Protein AF-A0A7V2RT53-F1 (afdb_monomer)

Solvent-accessible surface area (backbone atoms only — not comparable to full-atom values): 4173 Å² total; per-residue (Å²): 137,89,85,74,51,71,84,58,63,90,92,54,76,88,71,72,70,45,76,41,36,33,92,74,72,73,42,82,89,47,71,51,80,41,31,67,35,92,66,36,79,83,43,42,66,67,50,49,53,53,50,29,52,67,62,68,65,49,90,78,64,85,129

Nearest PDB structures (foldseek):
  3dme-assembly1_B  TM=9.364E-01  e=4.715E-04  Bordetella pertussis

Radius of gyration: 13.59 Å; Cα contacts (8 Å, |Δi|>4): 67; chains: 1; bounding box: 36×30×27 Å

Secondary structure (DSSP, 8-state):
------SS-TTSPPPPPEEE-HHHH--TT--EEE---TTTTTTHHHHHHHHHHHTT--SS---

pLDDT: mean 92.47, std 11.3, range [51.66, 98.56]

Structure (mmCIF, N/CA/C/O backbone):
data_AF-A0A7V2RT53-F1
#
_entry.id   AF-A0A7V2RT53-F1
#
loop_
_atom_site.group_PDB
_atom_site.id
_atom_site.type_symbol
_atom_site.label_atom_id
_atom_site.label_alt_id
_atom_site.label_comp_id
_atom_site.label_asym_id
_atom_site.label_entity_id
_atom_site.label_seq_id
_atom_site.pdbx_PDB_ins_code
_atom_site.Cartn_x
_atom_site.Cartn_y
_atom_site.Cartn_z
_atom_site.occupancy
_atom_site.B_iso_or_equiv
_atom_site.auth_seq_id
_atom_site.auth_comp_id
_atom_site.auth_asym_id
_atom_site.auth_atom_id
_atom_site.pdbx_PDB_model_num
ATOM 1 N N . ALA A 1 1 ? 23.165 7.946 -3.693 1.00 78.38 1 ALA A N 1
ATOM 2 C CA . ALA A 1 1 ? 22.234 7.138 -4.514 1.00 78.38 1 ALA A CA 1
ATOM 3 C C . ALA A 1 1 ? 21.029 6.735 -3.660 1.00 78.38 1 ALA A C 1
ATOM 5 O O . ALA A 1 1 ? 21.188 6.678 -2.447 1.00 78.38 1 ALA A O 1
ATOM 6 N N . GLY A 1 2 ? 19.849 6.505 -4.253 1.00 91.44 2 GLY A N 1
ATOM 7 C CA . GLY A 1 2 ? 18.641 6.054 -3.536 1.00 91.44 2 GLY A CA 1
ATOM 8 C C . GLY A 1 2 ? 18.469 4.528 -3.553 1.00 91.44 2 GLY A C 1
ATOM 9 O O . GLY A 1 2 ? 18.968 3.871 -4.464 1.00 91.44 2 GLY A O 1
ATOM 10 N N . ILE A 1 3 ? 17.751 3.976 -2.568 1.00 93.50 3 ILE A N 1
ATOM 11 C CA . ILE A 1 3 ? 17.445 2.537 -2.441 1.00 93.50 3 ILE A CA 1
ATOM 12 C C . ILE A 1 3 ? 15.934 2.328 -2.620 1.00 93.50 3 ILE A C 1
ATOM 14 O O . ILE A 1 3 ? 15.134 3.072 -2.057 1.00 93.50 3 ILE A O 1
ATOM 18 N N . ARG A 1 4 ? 15.536 1.328 -3.418 1.00 94.12 4 ARG A N 1
ATOM 19 C CA . ARG A 1 4 ? 14.125 0.970 -3.658 1.00 94.12 4 ARG A CA 1
ATOM 20 C C . ARG A 1 4 ? 13.672 -0.1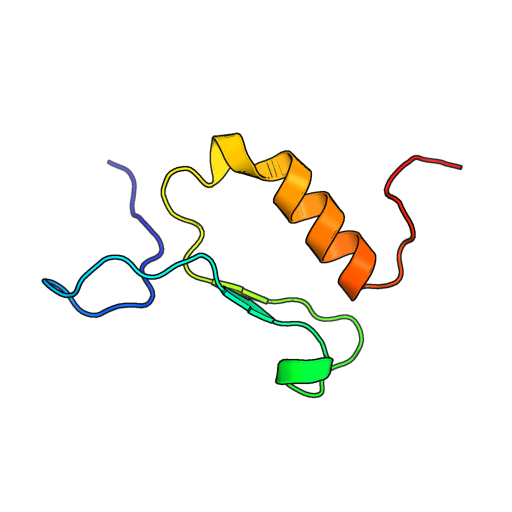01 -2.650 1.00 94.12 4 ARG A C 1
ATOM 22 O O . ARG A 1 4 ? 14.370 -1.109 -2.531 1.00 94.12 4 ARG A O 1
ATOM 29 N N . PRO A 1 5 ? 12.518 0.054 -1.978 1.00 95.81 5 PRO A N 1
ATOM 30 C CA . PRO A 1 5 ? 11.993 -0.961 -1.066 1.00 95.81 5 PRO A CA 1
ATOM 31 C C . PRO A 1 5 ? 11.330 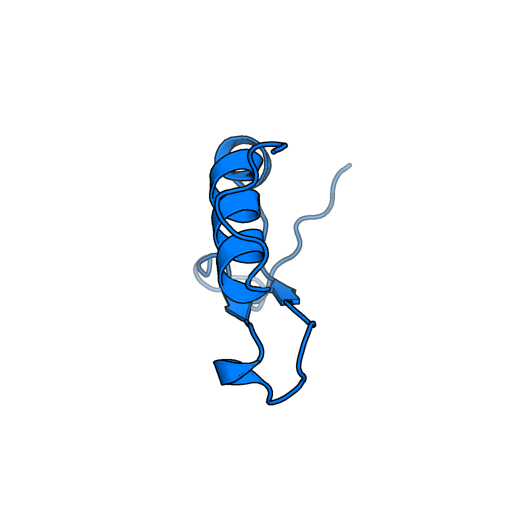-2.095 -1.863 1.00 95.81 5 PRO A C 1
ATOM 33 O O . PRO A 1 5 ? 10.144 -2.035 -2.165 1.00 95.81 5 PRO A O 1
ATOM 36 N N . LYS A 1 6 ? 12.097 -3.114 -2.256 1.00 95.38 6 LYS A N 1
ATOM 37 C CA . LYS A 1 6 ? 11.603 -4.276 -3.015 1.00 95.38 6 LYS A CA 1
ATOM 38 C C . LYS A 1 6 ? 11.048 -5.355 -2.080 1.00 95.38 6 LYS A C 1
ATOM 40 O O . LYS A 1 6 ? 11.603 -5.587 -1.012 1.00 95.38 6 LYS A O 1
ATOM 45 N N . ILE A 1 7 ? 10.002 -6.053 -2.524 1.00 96.94 7 ILE A N 1
ATOM 46 C CA . ILE A 1 7 ? 9.432 -7.243 -1.852 1.00 96.94 7 ILE A CA 1
ATOM 47 C C . ILE A 1 7 ? 9.635 -8.534 -2.649 1.00 96.94 7 ILE A C 1
ATOM 49 O O . ILE A 1 7 ? 9.065 -9.572 -2.328 1.00 96.94 7 ILE A O 1
ATOM 53 N N . VAL A 1 8 ? 10.441 -8.463 -3.704 1.00 96.69 8 VAL A N 1
ATOM 54 C CA . VAL A 1 8 ? 10.767 -9.594 -4.570 1.00 96.69 8 VAL A CA 1
ATOM 55 C C . VAL A 1 8 ? 12.276 -9.822 -4.591 1.00 96.69 8 VAL A C 1
ATOM 57 O O . VAL A 1 8 ? 13.036 -8.860 -4.423 1.00 96.69 8 VAL A O 1
ATOM 60 N N . PRO A 1 9 ? 12.729 -11.069 -4.815 1.00 95.88 9 PRO A N 1
ATOM 61 C CA . PRO A 1 9 ? 14.144 -11.363 -4.990 1.00 95.88 9 PRO A CA 1
ATOM 62 C C . PRO A 1 9 ? 14.764 -10.611 -6.181 1.00 95.88 9 PRO A C 1
ATOM 64 O O . PRO A 1 9 ? 14.056 -10.242 -7.125 1.00 95.88 9 PRO A O 1
ATOM 67 N N . PRO A 1 10 ? 16.096 -10.428 -6.195 1.00 94.12 10 PRO A N 1
ATOM 68 C CA . PRO A 1 10 ? 16.802 -9.924 -7.367 1.00 94.12 10 PRO A CA 1
ATOM 69 C C . PRO A 1 10 ? 16.487 -10.748 -8.625 1.00 94.12 10 PRO A C 1
ATOM 71 O O . PRO A 1 10 ? 16.502 -11.975 -8.590 1.00 94.12 10 PRO A O 1
ATOM 74 N N . GLY A 1 11 ? 16.209 -10.069 -9.739 1.00 93.81 11 GLY A N 1
ATOM 75 C CA . GLY A 1 11 ? 15.908 -10.703 -11.029 1.00 93.81 11 GLY A CA 1
ATOM 76 C C . GLY A 1 11 ? 14.462 -11.1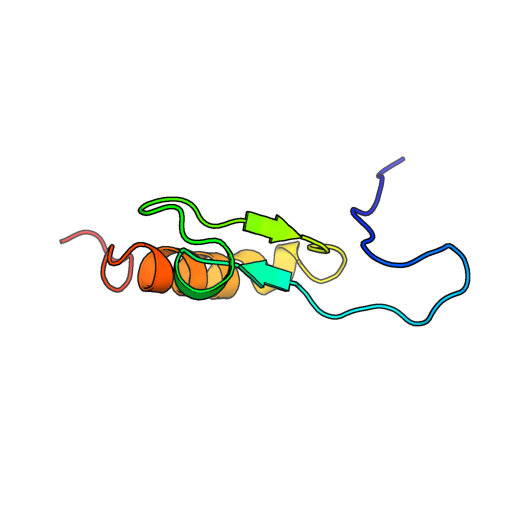79 -11.210 1.00 93.81 11 GLY A C 1
ATOM 77 O O . GLY A 1 11 ? 14.090 -11.533 -12.326 1.00 93.81 11 GLY A O 1
ATOM 78 N N . ALA A 1 12 ? 13.631 -11.151 -10.165 1.00 96.06 12 ALA A N 1
ATOM 79 C CA . ALA A 1 12 ? 12.205 -11.441 -10.292 1.00 96.06 12 ALA A CA 1
ATOM 80 C C . ALA A 1 12 ? 11.435 -10.262 -10.929 1.00 96.06 12 ALA A C 1
ATOM 82 O O . ALA A 1 12 ? 11.873 -9.108 -10.816 1.00 96.06 12 ALA A O 1
ATOM 83 N N . PRO A 1 13 ? 10.274 -10.517 -11.569 1.00 95.06 13 PRO A N 1
ATOM 84 C CA . PRO A 1 13 ? 9.386 -9.453 -12.029 1.00 95.06 13 PRO A CA 1
ATOM 85 C C . PRO A 1 13 ? 9.004 -8.496 -10.886 1.00 95.06 13 PRO A C 1
ATOM 87 O O . PRO A 1 13 ? 8.862 -8.947 -9.745 1.00 95.06 13 PRO A O 1
ATOM 90 N N . PRO A 1 14 ? 8.817 -7.191 -11.160 1.00 90.44 14 PRO A N 1
ATOM 91 C CA . PRO A 1 14 ? 8.319 -6.254 -10.158 1.00 90.44 14 PRO A CA 1
ATOM 92 C C . PRO A 1 14 ? 6.981 -6.722 -9.577 1.00 90.44 14 PRO A C 1
ATOM 94 O O . PRO A 1 14 ? 6.100 -7.154 -10.319 1.00 90.44 14 PRO A O 1
ATOM 97 N N . ALA A 1 15 ? 6.839 -6.622 -8.258 1.00 94.81 15 ALA A N 1
ATOM 98 C CA . ALA A 1 15 ? 5.557 -6.812 -7.593 1.00 94.81 15 ALA A CA 1
ATOM 99 C C . ALA A 1 15 ? 4.797 -5.486 -7.510 1.00 94.81 15 ALA A C 1
ATOM 101 O O . ALA A 1 15 ? 5.396 -4.411 -7.559 1.00 94.81 15 ALA A O 1
ATOM 102 N N . ASP A 1 16 ? 3.481 -5.587 -7.356 1.00 96.12 16 ASP A N 1
ATOM 103 C CA . ASP A 1 16 ? 2.637 -4.436 -7.060 1.00 96.12 16 ASP A CA 1
ATOM 104 C C . ASP A 1 16 ? 2.872 -3.924 -5.625 1.00 96.12 16 ASP A C 1
ATOM 106 O O . ASP A 1 16 ? 3.493 -4.597 -4.790 1.00 96.12 16 ASP A O 1
ATOM 110 N N . PHE A 1 17 ? 2.362 -2.732 -5.324 1.00 97.31 17 PHE A N 1
ATOM 111 C CA . PHE A 1 17 ? 2.356 -2.205 -3.963 1.00 97.31 17 PHE A CA 1
ATOM 1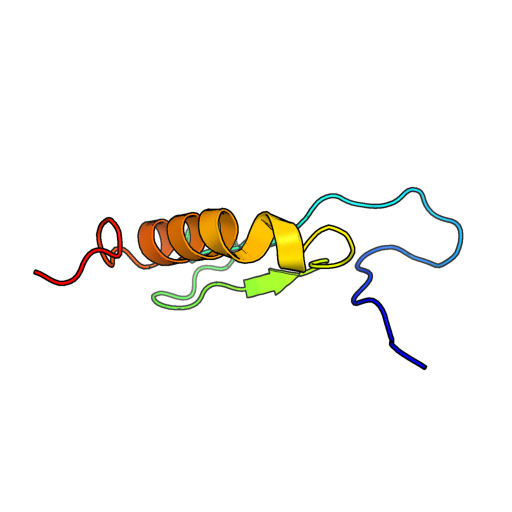12 C C . PHE A 1 17 ? 1.503 -3.095 -3.060 1.00 97.31 17 PHE A C 1
ATOM 114 O O . PHE A 1 17 ? 0.358 -3.420 -3.375 1.00 97.31 17 PHE A O 1
ATOM 121 N N . LEU A 1 18 ? 2.039 -3.453 -1.895 1.00 97.62 18 LEU A N 1
ATOM 122 C CA . LEU A 1 18 ? 1.327 -4.266 -0.919 1.00 97.62 18 LEU A CA 1
ATOM 123 C C . LEU A 1 18 ? 0.898 -3.393 0.260 1.00 97.62 18 LEU A C 1
ATOM 125 O O . LEU A 1 18 ? 1.727 -2.912 1.032 1.00 97.62 18 LEU A O 1
ATOM 129 N N . VAL A 1 19 ? -0.416 -3.220 0.404 1.00 97.94 19 VAL A N 1
ATOM 130 C CA . VAL A 1 19 ? -1.036 -2.515 1.530 1.00 97.94 19 VAL A CA 1
ATOM 131 C C . VAL A 1 19 ? -1.811 -3.520 2.366 1.00 97.94 19 VAL A C 1
ATOM 133 O O . VAL A 1 19 ? -2.779 -4.107 1.881 1.00 97.94 19 VAL A O 1
ATOM 136 N N . GLN A 1 20 ? -1.400 -3.715 3.615 1.00 98.19 20 GLN A N 1
ATOM 137 C CA . GLN A 1 20 ? -2.045 -4.652 4.534 1.00 98.19 20 GLN A CA 1
ATOM 138 C C . GLN A 1 20 ? -2.663 -3.890 5.700 1.00 98.19 20 GLN A C 1
ATOM 140 O O . GLN A 1 20 ? -1.950 -3.155 6.375 1.00 98.19 20 GLN A O 1
ATOM 145 N N . GLY A 1 21 ? -3.967 -4.058 5.919 1.00 97.88 21 GLY A N 1
ATOM 146 C CA . GLY A 1 21 ? -4.649 -3.600 7.128 1.00 97.88 21 GLY A CA 1
ATOM 147 C C . GLY A 1 21 ? -4.945 -4.743 8.100 1.00 97.88 21 GLY A C 1
ATOM 148 O O . GLY A 1 21 ? -4.504 -5.884 7.918 1.00 97.88 21 GLY A O 1
ATOM 149 N N . ALA A 1 22 ? -5.742 -4.441 9.127 1.00 97.56 22 ALA A N 1
ATOM 150 C CA . ALA A 1 22 ? -6.144 -5.398 10.155 1.00 97.56 22 ALA A CA 1
ATOM 151 C C . ALA A 1 22 ? -6.810 -6.663 9.579 1.00 97.56 22 ALA A C 1
ATOM 153 O O . ALA A 1 22 ? -6.673 -7.735 10.161 1.00 97.56 22 ALA A O 1
ATOM 154 N N . GLU A 1 23 ? -7.463 -6.572 8.419 1.00 95.94 23 GLU A N 1
ATOM 155 C CA . GLU A 1 23 ? -8.040 -7.708 7.696 1.00 95.94 23 GLU A CA 1
ATOM 156 C C . GLU A 1 23 ? -7.000 -8.742 7.233 1.00 95.94 23 GLU A C 1
ATOM 158 O O . GLU A 1 23 ? -7.332 -9.911 7.055 1.00 95.94 23 GLU A O 1
ATOM 163 N N . ALA A 1 24 ? -5.744 -8.326 7.049 1.00 97.88 24 ALA A N 1
ATOM 164 C CA . ALA A 1 24 ? -4.661 -9.183 6.578 1.00 97.88 24 ALA A CA 1
ATOM 165 C C . ALA A 1 24 ? -3.788 -9.729 7.719 1.00 97.88 24 ALA A C 1
ATOM 167 O O . ALA A 1 24 ? -3.299 -10.852 7.624 1.00 97.88 24 ALA A O 1
ATOM 168 N N . HIS A 1 25 ? -3.565 -8.946 8.780 1.00 97.94 25 HIS A N 1
ATOM 169 C CA . HIS A 1 25 ? -2.634 -9.306 9.862 1.00 97.94 25 HIS A CA 1
ATOM 170 C C . HIS A 1 25 ? -3.252 -9.339 11.270 1.00 97.94 25 HIS A C 1
ATOM 172 O O . HIS A 1 25 ? -2.561 -9.683 12.224 1.00 97.94 25 HIS A O 1
ATOM 178 N N . GLY A 1 26 ? -4.525 -8.975 11.443 1.00 97.94 26 GLY A N 1
ATOM 179 C CA . GLY A 1 26 ? -5.244 -9.078 12.721 1.00 97.94 26 GLY A CA 1
ATOM 180 C C . GLY A 1 26 ? -4.898 -8.023 13.780 1.00 97.94 26 GLY A C 1
ATOM 181 O O . GLY A 1 26 ? -5.339 -8.151 14.917 1.00 97.94 26 GLY A O 1
ATOM 182 N N . VAL A 1 27 ? -4.131 -6.979 13.435 1.00 98.38 27 VAL A N 1
ATOM 183 C CA . VAL A 1 27 ? -3.714 -5.914 14.374 1.00 98.38 27 VAL A CA 1
ATOM 184 C C . VAL A 1 27 ? -4.533 -4.647 14.110 1.00 98.38 27 VAL A C 1
ATOM 186 O O . VAL A 1 27 ? -4.323 -4.011 13.075 1.00 98.38 27 VAL A O 1
ATOM 189 N N . PRO A 1 28 ? -5.460 -4.258 15.006 1.00 96.56 28 PRO A N 1
ATOM 190 C CA . PRO A 1 28 ? -6.263 -3.052 14.829 1.00 96.56 28 PRO A CA 1
ATOM 191 C C . PRO A 1 28 ? -5.407 -1.782 14.822 1.00 96.56 28 PRO A C 1
ATOM 193 O O . PRO A 1 28 ? -4.465 -1.656 15.600 1.00 96.56 28 PRO A O 1
ATOM 196 N N . GLY A 1 29 ? -5.753 -0.822 13.961 1.00 96.00 29 GLY A N 1
ATOM 197 C CA . GLY A 1 29 ? -5.089 0.487 13.902 1.00 96.00 29 GLY A CA 1
ATOM 198 C C . GLY A 1 29 ? -3.696 0.497 13.259 1.00 96.00 29 GLY A C 1
ATOM 199 O O . GLY A 1 29 ? -3.061 1.547 13.236 1.00 96.00 29 GLY A O 1
ATOM 200 N N . LEU A 1 30 ? -3.224 -0.632 12.717 1.00 98.12 30 LEU A N 1
ATOM 201 C CA . LEU A 1 30 ? -1.974 -0.725 11.961 1.00 98.12 30 LEU A CA 1
ATOM 202 C C . LEU A 1 30 ? -2.266 -0.945 10.471 1.00 98.12 30 LEU A C 1
ATOM 204 O O . LEU A 1 30 ? -3.095 -1.781 10.118 1.00 98.12 30 LEU A O 1
ATOM 208 N N . VAL A 1 31 ? -1.554 -0.213 9.610 1.00 98.56 31 VAL A N 1
ATOM 209 C CA . VAL A 1 31 ? -1.497 -0.466 8.165 1.00 98.56 31 VAL A CA 1
ATOM 210 C C . VAL A 1 31 ? -0.035 -0.538 7.740 1.00 98.56 31 VAL A C 1
ATOM 212 O O . VAL A 1 31 ? 0.715 0.418 7.936 1.00 98.56 31 VAL A O 1
ATOM 215 N N . ASN A 1 32 ? 0.367 -1.657 7.139 1.00 98.56 32 ASN A N 1
ATOM 216 C CA . ASN A 1 32 ? 1.696 -1.819 6.557 1.00 98.56 32 ASN A CA 1
ATOM 217 C C . ASN A 1 32 ? 1.694 -1.419 5.079 1.00 98.56 32 ASN A C 1
ATOM 219 O O . ASN A 1 32 ? 0.780 -1.770 4.329 1.00 98.56 32 ASN A O 1
ATOM 223 N N . LEU A 1 33 ? 2.759 -0.735 4.659 1.00 98.50 33 LEU A N 1
ATOM 224 C CA . LEU A 1 33 ? 3.038 -0.385 3.271 1.00 98.50 33 LEU A CA 1
ATOM 225 C C . LEU A 1 33 ? 4.352 -1.041 2.852 1.00 98.50 33 LEU A C 1
ATOM 227 O O . LEU A 1 33 ? 5.423 -0.650 3.316 1.00 98.50 33 LEU A O 1
ATOM 231 N N . PHE A 1 34 ? 4.280 -2.021 1.959 1.00 98.19 34 PHE A N 1
ATOM 232 C CA . PHE A 1 34 ? 5.451 -2.701 1.421 1.00 98.19 34 PHE A CA 1
ATOM 233 C C . PHE A 1 34 ? 5.542 -2.521 -0.088 1.00 98.19 34 PHE A C 1
ATOM 235 O O . PHE A 1 34 ? 4.538 -2.365 -0.781 1.00 98.19 34 PHE A O 1
ATOM 242 N N . GLY A 1 35 ? 6.764 -2.554 -0.613 1.00 97.00 35 GLY A N 1
ATOM 243 C CA . GLY A 1 35 ? 6.956 -2.493 -2.058 1.00 97.00 35 GLY A CA 1
ATOM 244 C C . GLY A 1 35 ? 6.698 -1.115 -2.666 1.00 97.00 35 GLY A C 1
ATOM 245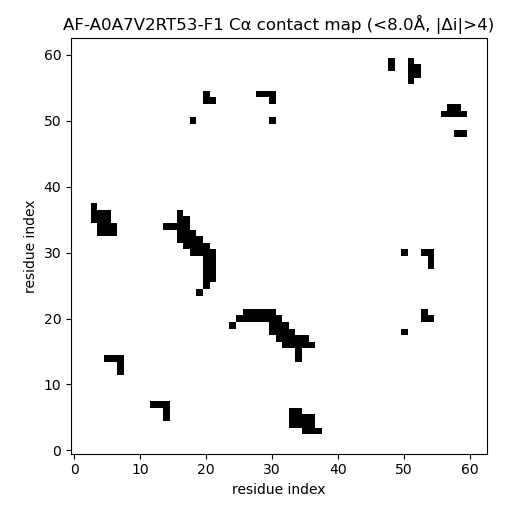 O O . GLY A 1 35 ? 6.593 -1.041 -3.881 1.00 97.00 35 GLY A O 1
ATOM 246 N N . ILE A 1 36 ? 6.582 -0.037 -1.869 1.00 97.75 36 ILE A N 1
ATOM 247 C CA . ILE A 1 36 ? 6.286 1.323 -2.363 1.00 97.75 36 ILE A CA 1
ATOM 248 C C . ILE A 1 36 ? 7.506 1.899 -3.094 1.00 97.75 36 ILE A C 1
ATOM 250 O O . ILE A 1 36 ? 8.264 2.723 -2.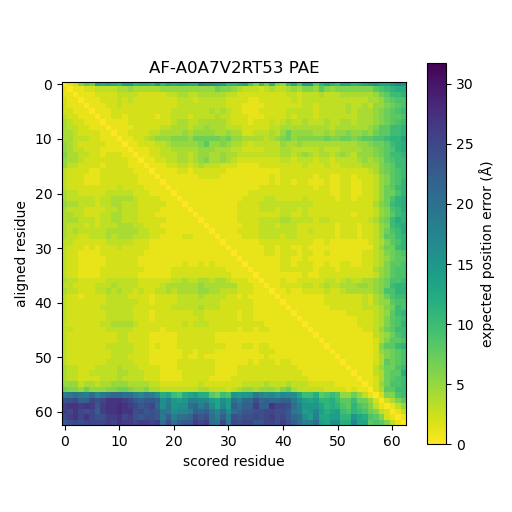578 1.00 97.75 36 ILE A O 1
ATOM 254 N N . GLU A 1 37 ? 7.745 1.388 -4.296 1.00 95.50 37 GLU A N 1
ATOM 255 C CA . GLU A 1 37 ? 8.860 1.754 -5.152 1.00 95.50 37 GLU A CA 1
ATOM 256 C C . GLU A 1 37 ? 8.471 2.846 -6.162 1.00 95.50 37 GLU A C 1
ATOM 258 O O . GLU A 1 37 ? 7.804 3.802 -5.791 1.00 95.50 37 GLU A O 1
ATOM 263 N N . SER A 1 38 ? 8.923 2.801 -7.419 1.00 94.56 38 SER A N 1
ATOM 264 C CA . SER A 1 38 ? 8.381 3.689 -8.460 1.00 94.56 38 SER A CA 1
ATOM 265 C C . SER A 1 38 ? 7.064 3.118 -8.994 1.00 94.56 38 SER A C 1
ATOM 267 O O . SER A 1 38 ? 7.065 1.933 -9.316 1.00 94.56 38 SER A O 1
ATOM 269 N N . PRO A 1 39 ? 5.985 3.910 -9.168 1.00 95.56 39 PRO A N 1
ATOM 270 C CA . PRO A 1 39 ? 5.868 5.370 -9.039 1.00 95.56 39 PRO A CA 1
ATOM 271 C C . PRO A 1 39 ? 5.239 5.843 -7.702 1.00 95.56 39 PRO A C 1
ATOM 273 O O . PRO A 1 39 ? 4.293 6.626 -7.692 1.00 95.56 39 PRO A O 1
ATOM 276 N N . GLY A 1 40 ? 5.761 5.407 -6.555 1.00 96.75 40 GLY A N 1
ATOM 277 C CA . GLY A 1 40 ? 5.177 5.636 -5.225 1.00 96.75 40 GLY A CA 1
ATOM 278 C C . GLY A 1 40 ? 5.038 7.104 -4.819 1.00 96.75 40 GLY A C 1
ATOM 279 O O . GLY A 1 40 ? 4.054 7.467 -4.186 1.00 96.75 40 GLY A O 1
ATOM 280 N N . LEU A 1 41 ? 5.960 7.978 -5.244 1.00 97.44 41 LEU A N 1
ATOM 281 C CA . LEU A 1 41 ? 5.824 9.421 -5.013 1.00 97.44 41 LEU A CA 1
ATOM 282 C C . LEU A 1 41 ? 4.627 10.004 -5.780 1.00 97.44 41 LEU A C 1
ATOM 284 O O . LEU A 1 41 ? 3.824 10.738 -5.209 1.00 97.44 41 LEU A O 1
ATOM 288 N N . THR A 1 42 ? 4.477 9.642 -7.056 1.00 97.75 42 THR A N 1
ATOM 289 C CA . THR A 1 42 ? 3.338 10.055 -7.890 1.00 97.75 42 THR A CA 1
ATOM 290 C C . THR A 1 42 ? 2.024 9.477 -7.362 1.00 97.75 42 THR A C 1
ATOM 292 O O . THR A 1 42 ? 0.997 10.145 -7.414 1.00 97.75 42 THR A O 1
ATOM 295 N N . ALA A 1 43 ? 2.058 8.269 -6.798 1.00 97.75 43 ALA A N 1
ATOM 296 C CA . ALA A 1 43 ? 0.904 7.606 -6.195 1.00 97.75 43 ALA A CA 1
ATOM 297 C C . ALA A 1 43 ? 0.671 7.963 -4.710 1.00 97.75 43 ALA A C 1
ATOM 299 O O . ALA A 1 43 ? -0.191 7.365 -4.072 1.00 97.75 43 ALA A O 1
ATOM 300 N N . SER A 1 44 ? 1.403 8.924 -4.135 1.00 97.75 44 SER A N 1
ATOM 301 C CA . SER A 1 44 ? 1.355 9.201 -2.688 1.00 97.75 44 SER A CA 1
ATOM 302 C C . SER A 1 44 ? -0.037 9.597 -2.178 1.00 97.75 44 SER A C 1
ATOM 304 O O . SER A 1 44 ? -0.479 9.072 -1.159 1.00 97.75 44 SER A O 1
ATOM 306 N N . ALA A 1 45 ? -0.752 10.466 -2.898 1.00 96.38 45 ALA A N 1
ATOM 307 C CA . ALA A 1 45 ? -2.099 10.902 -2.527 1.00 96.38 45 ALA A CA 1
ATOM 308 C C . ALA A 1 45 ? -3.127 9.747 -2.504 1.00 96.38 45 ALA A C 1
ATOM 310 O O . ALA A 1 45 ? -3.722 9.517 -1.451 1.00 96.38 45 ALA A O 1
ATOM 311 N N . PRO A 1 46 ? -3.302 8.947 -3.578 1.00 96.69 46 PRO A N 1
ATOM 312 C CA . PRO A 1 46 ? -4.231 7.817 -3.528 1.00 96.69 46 PRO A CA 1
ATOM 313 C C . PRO A 1 46 ? -3.808 6.717 -2.536 1.00 96.69 46 PRO A C 1
ATOM 315 O O . PRO A 1 46 ? -4.673 6.037 -1.983 1.00 96.69 46 PRO A O 1
ATOM 318 N N . ILE A 1 47 ? -2.506 6.546 -2.258 1.00 97.44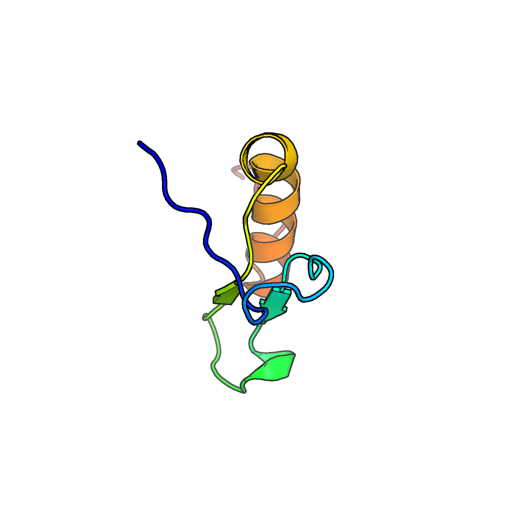 47 ILE A N 1
ATOM 319 C CA . ILE A 1 47 ? -2.040 5.647 -1.186 1.00 97.44 47 ILE A CA 1
ATOM 320 C C . ILE A 1 47 ? -2.506 6.157 0.183 1.00 97.44 47 ILE A C 1
ATOM 322 O O . ILE A 1 47 ? -3.008 5.367 0.982 1.00 97.44 47 ILE A O 1
ATOM 326 N N . ALA A 1 48 ? -2.377 7.459 0.455 1.00 97.12 48 ALA A N 1
ATOM 327 C CA . ALA A 1 48 ? -2.824 8.050 1.715 1.00 97.12 48 ALA A CA 1
ATOM 328 C C . ALA A 1 48 ? -4.338 7.877 1.924 1.00 97.12 48 ALA A C 1
ATOM 330 O O . ALA A 1 48 ? -4.753 7.454 3.004 1.00 97.12 48 ALA A O 1
ATOM 331 N N . ASP A 1 49 ? -5.149 8.099 0.884 1.00 97.00 49 ASP A N 1
ATOM 332 C CA . ASP A 1 49 ? -6.602 7.877 0.937 1.00 97.00 49 ASP A CA 1
ATOM 333 C C . ASP A 1 49 ? -6.944 6.417 1.267 1.00 97.00 49 ASP A C 1
ATOM 335 O O . ASP A 1 49 ? -7.821 6.128 2.086 1.00 97.00 49 ASP A O 1
ATOM 339 N N . LEU A 1 50 ? -6.227 5.472 0.656 1.00 96.38 50 LEU A N 1
ATOM 340 C CA . LEU A 1 50 ? -6.410 4.046 0.906 1.00 96.38 50 LEU A CA 1
ATOM 341 C C . LEU A 1 50 ? -6.037 3.655 2.345 1.00 96.38 50 LEU A C 1
ATOM 343 O O . LEU A 1 50 ? -6.744 2.858 2.969 1.00 96.38 50 LEU A O 1
ATOM 347 N N . VAL A 1 51 ? -4.951 4.218 2.879 1.00 97.25 51 VAL A N 1
ATOM 348 C CA . VAL A 1 51 ? -4.532 4.023 4.276 1.00 97.25 51 VAL A CA 1
ATOM 349 C C . VAL A 1 51 ? -5.576 4.598 5.234 1.00 97.25 51 VAL A C 1
ATOM 351 O O . VAL A 1 51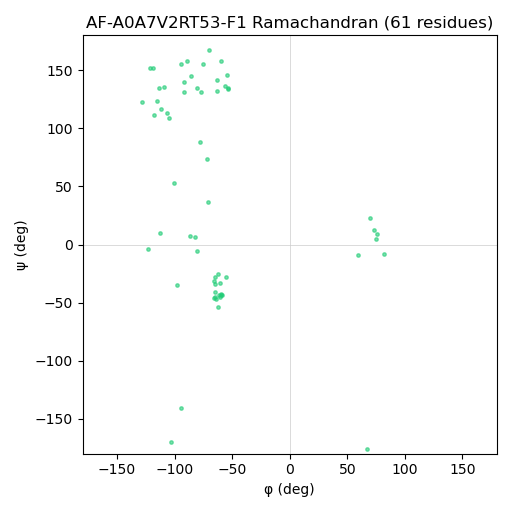 ? -5.994 3.901 6.157 1.00 97.25 51 VAL A O 1
ATOM 354 N N . ALA A 1 52 ? -6.057 5.820 4.992 1.00 96.38 52 ALA A N 1
ATOM 355 C CA . ALA A 1 52 ? -7.077 6.462 5.822 1.00 96.38 52 ALA A CA 1
ATOM 356 C C . ALA A 1 52 ? -8.373 5.639 5.878 1.00 96.38 52 ALA A C 1
ATOM 358 O O . ALA A 1 52 ? -8.919 5.418 6.961 1.00 96.38 52 ALA A O 1
ATOM 359 N N . ARG A 1 53 ? -8.821 5.104 4.732 1.00 94.69 53 ARG A N 1
ATOM 360 C CA . ARG A 1 53 ? -9.987 4.208 4.659 1.00 94.69 53 ARG A CA 1
ATOM 361 C C . ARG A 1 53 ? -9.792 2.935 5.475 1.00 94.69 53 ARG A C 1
ATOM 363 O O . ARG A 1 53 ? -10.688 2.565 6.227 1.00 94.69 53 ARG A O 1
ATOM 370 N N . ARG A 1 54 ? -8.625 2.288 5.375 1.00 94.94 54 ARG A N 1
ATOM 371 C CA . ARG A 1 54 ? -8.312 1.080 6.162 1.00 94.94 54 ARG A CA 1
ATOM 372 C C . ARG A 1 54 ? -8.213 1.346 7.663 1.00 94.94 54 ARG A C 1
ATOM 374 O O . ARG A 1 54 ? -8.557 0.477 8.454 1.00 94.94 54 ARG A O 1
ATOM 381 N N . LEU A 1 55 ? -7.781 2.544 8.051 1.00 96.12 55 LEU A N 1
ATOM 382 C CA . LEU A 1 55 ? -7.755 2.985 9.447 1.00 96.12 55 LEU A CA 1
ATOM 383 C C . LEU A 1 55 ? -9.119 3.476 9.959 1.00 96.12 55 LEU A C 1
ATOM 385 O O . LEU A 1 55 ? -9.242 3.791 11.140 1.00 96.12 55 LEU A O 1
ATOM 389 N N . GLY A 1 56 ? -10.139 3.563 9.100 1.00 93.19 56 GLY A N 1
ATOM 390 C CA . GLY A 1 56 ? -11.454 4.089 9.470 1.00 93.19 56 GLY A CA 1
ATOM 391 C C . GLY A 1 56 ? -11.467 5.598 9.744 1.00 93.19 56 GLY A C 1
ATOM 392 O O . GLY A 1 56 ? -12.358 6.081 10.437 1.00 93.19 56 GLY A O 1
ATOM 393 N N . LEU A 1 57 ? -10.506 6.358 9.207 1.00 89.62 57 LEU A N 1
ATOM 394 C CA . LEU A 1 57 ? -10.348 7.800 9.456 1.00 89.62 57 LEU A CA 1
ATOM 395 C C . LEU A 1 57 ? -11.254 8.697 8.582 1.00 89.62 57 LEU A C 1
ATOM 397 O O . LEU A 1 57 ? -11.147 9.920 8.641 1.00 89.62 57 LEU A O 1
ATOM 401 N N . GLY A 1 58 ? -12.168 8.117 7.796 1.00 71.00 58 GLY A N 1
ATOM 402 C CA . GLY A 1 58 ? -12.976 8.847 6.813 1.00 71.00 58 GLY A CA 1
ATOM 403 C C . GLY A 1 58 ? -12.139 9.400 5.653 1.00 71.00 58 GLY A C 1
ATOM 404 O O . GLY A 1 58 ? -10.941 9.140 5.557 1.00 71.00 58 GLY A O 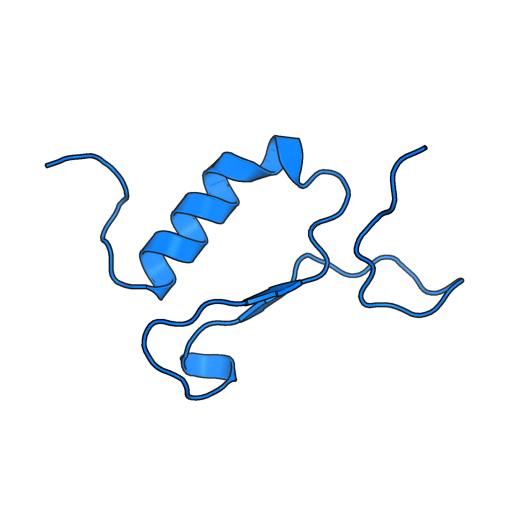1
ATOM 405 N N . ASP A 1 59 ? -12.772 10.154 4.752 1.00 66.44 59 ASP A N 1
ATOM 406 C CA . ASP A 1 59 ? -12.192 10.638 3.490 1.00 66.44 59 ASP A CA 1
ATOM 407 C C . ASP A 1 59 ? -11.117 11.729 3.661 1.00 66.44 59 ASP A C 1
ATOM 409 O O . ASP A 1 59 ? -11.107 12.661 2.869 1.00 66.44 59 ASP A O 1
ATOM 413 N N . GLY A 1 60 ? -10.260 11.692 4.689 1.00 56.22 60 GLY A N 1
ATOM 414 C CA . GLY A 1 60 ? -9.020 12.486 4.803 1.00 56.22 60 GLY A CA 1
ATOM 415 C C . GLY A 1 60 ? -9.144 14.020 4.769 1.00 56.22 60 GLY A C 1
ATOM 416 O O . GLY A 1 60 ? -8.169 14.722 5.028 1.00 56.22 60 GLY A O 1
ATOM 417 N N . ARG A 1 61 ? -10.322 14.565 4.461 1.00 57.25 61 ARG A N 1
ATOM 418 C CA . ARG A 1 61 ? -10.613 15.988 4.449 1.00 57.25 61 ARG A CA 1
ATOM 419 C C . ARG A 1 61 ? -10.779 16.418 5.900 1.00 57.25 61 ARG A C 1
ATOM 421 O O . ARG A 1 61 ? -11.514 15.753 6.637 1.00 57.25 61 ARG A O 1
ATOM 428 N N . PRO A 1 62 ? -10.117 17.505 6.324 1.00 51.66 62 PRO A N 1
ATOM 429 C CA . PRO A 1 62 ? -10.406 18.087 7.624 1.00 51.66 62 PRO A CA 1
ATOM 430 C C . PRO A 1 62 ? -11.914 18.364 7.710 1.00 51.66 62 PRO A C 1
ATOM 432 O O . PRO A 1 62 ? -12.505 18.849 6.742 1.00 51.66 62 PRO A O 1
ATOM 435 N N . ARG A 1 63 ? -12.531 17.978 8.833 1.00 54.09 63 ARG A N 1
ATOM 436 C CA . ARG A 1 63 ? -13.889 18.422 9.173 1.00 54.09 63 ARG A CA 1
ATOM 437 C C . ARG A 1 63 ? -13.914 19.927 9.382 1.00 54.09 63 ARG A C 1
ATOM 439 O O . ARG A 1 63 ? -12.918 20.440 9.940 1.00 54.09 63 ARG A O 1
#

Foldseek 3Di:
DDDFQAPDDPPDDGDDWDWDACVRVVDQQDIDTGRCGPPNVVCVVVVVQVSCVSNVVPRPDDD

Sequence (63 aa):
AGIRPKIVPPGAPPADFLVQGAEAHGVPGLVNLFGIESPGLTASAPIADLVARRLGLGDGRPR

Mean predicted aligned error: 4.25 Å